Protein AF-A0A967E527-F1 (afdb_monomer_lite)

pLDDT: mean 94.71, std 7.28, range [46.97, 98.31]

Structure (mmCIF, N/CA/C/O backbone):
data_AF-A0A967E527-F1
#
_entry.id   AF-A0A967E527-F1
#
loop_
_atom_site.group_PDB
_atom_site.id
_atom_site.type_symbol
_atom_site.label_atom_id
_atom_site.label_alt_id
_atom_site.label_comp_id
_atom_site.label_asym_id
_atom_site.label_entity_id
_atom_site.label_seq_id
_atom_site.pdbx_PDB_ins_code
_atom_site.Cartn_x
_atom_site.Cartn_y
_atom_site.Cartn_z
_atom_site.occupancy
_atom_site.B_iso_or_equiv
_atom_site.auth_seq_id
_atom_site.auth_comp_id
_atom_site.auth_asym_id
_atom_site.auth_atom_id
_atom_site.pdbx_PDB_model_num
ATOM 1 N N . MET A 1 1 ? 6.822 -6.352 -11.139 1.00 90.12 1 MET A N 1
ATOM 2 C CA . MET A 1 1 ? 6.408 -7.242 -10.032 1.00 90.12 1 MET A CA 1
ATOM 3 C C . MET A 1 1 ? 7.178 -8.556 -10.157 1.00 90.12 1 MET A C 1
ATOM 5 O O . MET A 1 1 ? 6.671 -9.480 -10.766 1.00 90.12 1 MET A O 1
ATOM 9 N N . GLY A 1 2 ? 8.438 -8.605 -9.701 1.00 92.12 2 GLY A N 1
ATOM 10 C CA . GLY A 1 2 ? 9.363 -9.707 -10.041 1.00 92.12 2 GLY A CA 1
ATOM 11 C C . GLY A 1 2 ? 9.821 -10.590 -8.877 1.00 92.12 2 GLY A C 1
ATOM 12 O O . GLY A 1 2 ? 10.501 -11.578 -9.112 1.00 92.12 2 GLY A O 1
ATOM 13 N N . ALA A 1 3 ? 9.468 -10.254 -7.633 1.00 91.25 3 ALA A N 1
ATOM 14 C CA . ALA A 1 3 ? 9.868 -11.018 -6.451 1.00 91.25 3 ALA A CA 1
ATOM 15 C C . ALA A 1 3 ? 8.811 -10.949 -5.335 1.00 91.25 3 ALA A C 1
ATOM 17 O O . ALA A 1 3 ? 7.947 -10.064 -5.341 1.00 91.25 3 ALA A O 1
ATOM 18 N N . GLY A 1 4 ? 8.909 -11.872 -4.372 1.00 89.69 4 GLY A N 1
ATOM 19 C CA . GLY A 1 4 ? 8.079 -11.918 -3.164 1.00 89.69 4 GLY A CA 1
ATOM 20 C C . GLY A 1 4 ? 6.575 -11.974 -3.446 1.00 89.69 4 GLY A C 1
ATOM 21 O O . GLY A 1 4 ? 6.136 -12.503 -4.468 1.00 89.69 4 GLY A O 1
ATOM 22 N N . LEU A 1 5 ? 5.783 -11.367 -2.558 1.00 90.81 5 LEU A N 1
ATOM 23 C CA . LEU A 1 5 ? 4.320 -11.297 -2.684 1.00 90.81 5 LEU A CA 1
ATOM 24 C C . LEU A 1 5 ? 3.860 -10.618 -3.979 1.00 90.81 5 LEU A C 1
ATOM 26 O O . LEU A 1 5 ? 2.851 -11.011 -4.554 1.00 90.81 5 LEU A O 1
ATOM 30 N N . ALA A 1 6 ? 4.615 -9.636 -4.481 1.00 93.00 6 ALA A N 1
ATOM 31 C CA . ALA A 1 6 ? 4.287 -8.995 -5.749 1.00 93.00 6 ALA A CA 1
ATOM 32 C C . ALA A 1 6 ? 4.389 -9.979 -6.925 1.00 93.00 6 ALA A C 1
ATOM 34 O O . ALA A 1 6 ? 3.562 -9.916 -7.830 1.00 93.00 6 ALA A O 1
ATOM 35 N N . LYS A 1 7 ? 5.371 -10.894 -6.916 1.00 95.38 7 LYS A N 1
ATOM 36 C CA . LYS A 1 7 ? 5.452 -11.958 -7.926 1.00 95.38 7 LYS A CA 1
ATOM 37 C C . LYS A 1 7 ? 4.280 -12.927 -7.789 1.00 95.38 7 LYS A C 1
ATOM 39 O O . LYS A 1 7 ? 3.614 -13.180 -8.777 1.00 95.38 7 LYS A O 1
ATOM 44 N N . GLN A 1 8 ? 3.969 -13.378 -6.572 1.00 95.38 8 GLN A N 1
ATOM 45 C CA . GLN A 1 8 ? 2.829 -14.276 -6.337 1.00 95.38 8 GLN A CA 1
ATOM 46 C C . GLN A 1 8 ? 1.498 -13.662 -6.807 1.00 95.38 8 GLN A C 1
ATOM 48 O O . GLN A 1 8 ? 0.682 -14.344 -7.418 1.00 95.38 8 GLN A O 1
ATOM 53 N N . ALA A 1 9 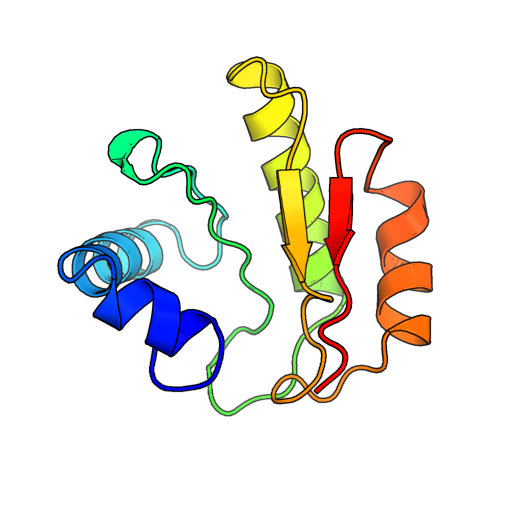? 1.289 -12.360 -6.577 1.00 95.69 9 ALA A N 1
ATOM 54 C CA . ALA A 1 9 ? 0.117 -11.648 -7.078 1.00 95.69 9 ALA A CA 1
ATOM 55 C C . ALA A 1 9 ? 0.087 -11.573 -8.614 1.00 95.69 9 ALA A C 1
ATOM 57 O O . ALA A 1 9 ? -0.978 -11.735 -9.200 1.00 95.69 9 ALA A O 1
ATOM 58 N N . ALA A 1 10 ? 1.235 -11.354 -9.266 1.00 97.19 10 ALA A N 1
ATOM 59 C CA . ALA A 1 10 ? 1.337 -11.364 -10.727 1.00 97.19 10 ALA A CA 1
ATOM 60 C C . ALA A 1 10 ? 1.084 -12.760 -11.319 1.00 97.19 10 ALA A C 1
ATOM 62 O O . ALA A 1 10 ? 0.367 -12.874 -12.306 1.00 97.19 10 ALA A O 1
ATOM 63 N N . ASP A 1 11 ? 1.629 -13.806 -10.693 1.00 97.62 11 ASP A N 1
ATOM 64 C CA . ASP A 1 11 ? 1.429 -15.198 -11.106 1.00 97.62 11 ASP A CA 1
ATOM 65 C C . ASP A 1 11 ? -0.053 -15.598 -10.961 1.00 97.62 11 ASP A C 1
ATOM 67 O O . ASP A 1 11 ? -0.611 -16.264 -11.830 1.00 97.62 11 ASP A O 1
ATOM 71 N N . ARG A 1 12 ? -0.720 -15.147 -9.886 1.00 97.75 12 ARG A N 1
ATOM 72 C CA . ARG A 1 12 ? -2.150 -15.397 -9.643 1.00 97.75 12 ARG A CA 1
ATOM 73 C C . ARG A 1 12 ? -3.072 -14.579 -10.549 1.00 97.75 12 ARG A C 1
ATOM 75 O O . ARG A 1 12 ? -4.135 -15.064 -10.927 1.00 97.75 12 ARG A O 1
ATOM 82 N N . PHE A 1 13 ? -2.702 -13.339 -10.860 1.00 97.69 13 PHE A N 1
ATOM 83 C CA . PHE A 1 13 ? -3.496 -12.414 -11.668 1.00 97.69 13 PHE A CA 1
ATOM 84 C C . PHE A 1 13 ? -2.663 -11.906 -12.857 1.00 97.69 13 PHE A C 1
ATOM 86 O O . PHE A 1 13 ? -2.094 -10.815 -12.783 1.00 97.69 13 PHE A O 1
ATOM 93 N N . PRO A 1 14 ? -2.609 -12.646 -13.982 1.00 97.19 14 PRO A N 1
ATOM 94 C CA . PRO A 1 14 ? -1.692 -12.340 -15.086 1.00 97.19 14 PRO A CA 1
ATOM 95 C C . PRO A 1 14 ? -1.875 -10.958 -15.733 1.00 97.19 14 PRO A C 1
ATOM 97 O O . PRO A 1 14 ? -0.928 -10.404 -16.287 1.00 97.19 14 PRO A O 1
ATOM 100 N N . SER A 1 15 ? -3.070 -10.363 -15.654 1.00 97.38 15 SER A N 1
ATOM 101 C CA . SER A 1 15 ? -3.332 -9.010 -16.170 1.00 97.38 15 SER A CA 1
ATOM 102 C C . SER A 1 15 ? -2.886 -7.888 -15.222 1.00 97.38 15 SER A C 1
ATOM 104 O O . SER A 1 15 ? -2.716 -6.746 -15.662 1.00 97.38 15 SER A O 1
ATOM 106 N N . LEU A 1 16 ? -2.641 -8.189 -13.940 1.00 97.69 16 LEU A N 1
ATOM 107 C CA . LEU A 1 16 ? -2.290 -7.210 -12.908 1.00 97.69 16 LEU A CA 1
ATOM 108 C C . LEU A 1 16 ? -1.026 -6.396 -13.240 1.00 97.69 16 LEU A C 1
ATOM 110 O O . LEU A 1 16 ? -1.078 -5.174 -13.091 1.00 97.69 16 LEU A O 1
ATOM 114 N N . PRO A 1 17 ? 0.086 -6.980 -13.736 1.00 97.56 17 PRO A N 1
ATOM 115 C CA . PRO A 1 17 ? 1.272 -6.200 -14.090 1.00 97.56 17 PRO A CA 1
ATOM 116 C C . PRO A 1 17 ? 1.013 -5.151 -15.175 1.00 97.56 17 PRO A C 1
ATOM 118 O O . PRO A 1 17 ? 1.527 -4.037 -15.079 1.00 97.56 17 PRO A O 1
ATOM 121 N N . SER A 1 18 ? 0.206 -5.486 -16.188 1.00 97.56 18 SER A N 1
ATOM 122 C CA . SER A 1 18 ? -0.133 -4.560 -17.276 1.00 97.56 18 SER A CA 1
ATOM 123 C C . SER A 1 18 ? -1.040 -3.429 -16.783 1.00 97.56 18 SER A C 1
ATOM 125 O O . SER A 1 18 ? -0.763 -2.253 -17.034 1.00 97.56 18 SER A O 1
ATOM 127 N N . LEU A 1 19 ? -2.073 -3.773 -16.003 1.00 97.12 19 LEU A N 1
ATOM 128 C CA . LEU A 1 19 ? -2.986 -2.806 -15.386 1.00 97.12 19 LEU A CA 1
ATOM 129 C C . LEU A 1 19 ? -2.237 -1.835 -14.467 1.00 97.12 19 LEU A C 1
ATOM 131 O O . LEU A 1 19 ? -2.358 -0.618 -14.614 1.00 97.12 19 LEU A O 1
ATOM 135 N N . LEU A 1 20 ? -1.398 -2.367 -13.573 1.00 96.88 20 LEU A N 1
ATOM 136 C CA . LEU A 1 20 ? -0.579 -1.560 -12.676 1.00 96.88 20 LEU A CA 1
ATOM 137 C C . LEU A 1 20 ? 0.429 -0.703 -13.450 1.00 96.88 20 LEU A C 1
ATOM 139 O O . LEU A 1 20 ? 0.599 0.469 -13.134 1.00 96.88 20 LEU A O 1
ATOM 143 N N . GLY A 1 21 ? 1.071 -1.246 -14.487 1.00 96.69 21 GLY A N 1
ATOM 144 C CA . GLY A 1 21 ? 1.996 -0.487 -15.329 1.00 96.69 21 GLY A CA 1
ATOM 145 C C . GLY A 1 21 ? 1.328 0.710 -16.012 1.00 96.69 21 GLY A C 1
ATOM 146 O O . GLY A 1 21 ? 1.903 1.796 -16.049 1.00 96.69 21 GLY A O 1
ATOM 147 N N . THR A 1 22 ? 0.103 0.537 -16.513 1.00 97.75 22 THR A N 1
ATOM 148 C CA . THR A 1 22 ? -0.692 1.632 -17.091 1.00 97.75 22 THR A CA 1
ATOM 149 C C . THR A 1 22 ? -1.047 2.685 -16.047 1.00 97.75 22 THR A C 1
ATOM 151 O O . THR A 1 22 ? -0.888 3.877 -16.310 1.00 97.75 22 THR A O 1
ATOM 154 N N . HIS A 1 23 ? -1.454 2.262 -14.848 1.00 97.31 23 HIS A N 1
ATOM 155 C CA . HIS A 1 23 ? -1.734 3.170 -13.735 1.00 97.31 23 HIS A CA 1
ATOM 156 C C . HIS A 1 23 ? -0.501 3.991 -13.337 1.00 97.31 23 HIS A C 1
ATOM 158 O O . HIS A 1 23 ? -0.575 5.215 -13.280 1.00 97.31 23 HIS A O 1
ATOM 164 N N . LEU A 1 24 ? 0.651 3.338 -13.151 1.00 96.12 24 LEU A N 1
ATOM 165 C CA . LEU A 1 24 ? 1.907 3.996 -12.777 1.00 96.12 24 LEU A CA 1
ATOM 166 C C . LEU A 1 24 ? 2.364 5.021 -13.821 1.00 96.12 24 LEU A C 1
ATOM 168 O O . LEU A 1 24 ? 2.816 6.100 -13.451 1.00 96.12 24 LEU A O 1
ATOM 172 N N . ARG A 1 25 ? 2.223 4.727 -15.122 1.00 97.00 25 ARG A N 1
ATOM 173 C CA . ARG A 1 25 ? 2.560 5.691 -16.186 1.00 97.00 25 ARG A CA 1
ATOM 174 C C . ARG A 1 25 ? 1.666 6.928 -16.168 1.00 97.00 25 ARG A C 1
ATOM 176 O O . ARG A 1 25 ? 2.126 8.005 -16.525 1.00 97.00 25 ARG A O 1
ATOM 183 N N . ARG A 1 26 ? 0.394 6.770 -15.794 1.00 97.56 26 ARG A N 1
ATOM 184 C CA . ARG A 1 26 ? -0.596 7.851 -15.842 1.00 97.56 26 ARG A CA 1
ATOM 185 C C . ARG A 1 26 ? -0.625 8.697 -14.572 1.00 97.56 26 ARG A C 1
ATOM 187 O O . ARG A 1 26 ? -0.822 9.901 -14.660 1.00 97.56 26 ARG A O 1
ATOM 194 N N . PHE A 1 27 ? -0.464 8.069 -13.412 1.00 96.75 27 PHE A N 1
ATOM 195 C CA . PHE A 1 27 ? -0.690 8.708 -12.114 1.00 96.75 27 PHE A CA 1
ATOM 196 C C . PHE A 1 27 ? 0.530 8.657 -11.189 1.00 96.75 27 PHE A C 1
ATOM 198 O O . PHE A 1 27 ? 0.501 9.246 -10.115 1.00 96.75 27 PHE A O 1
ATOM 205 N N . GLY A 1 28 ? 1.603 7.963 -11.575 1.00 96.25 28 GLY A N 1
ATOM 206 C CA . GLY A 1 28 ? 2.756 7.743 -10.709 1.00 96.25 28 GLY A CA 1
ATOM 207 C C . GLY A 1 28 ? 2.447 6.789 -9.553 1.00 96.25 28 GLY A C 1
ATOM 208 O O . GLY A 1 28 ? 1.575 5.924 -9.646 1.00 96.25 28 GLY A O 1
ATOM 209 N N . ASN A 1 29 ? 3.175 6.944 -8.445 1.00 96.62 29 ASN A N 1
ATOM 210 C CA . ASN A 1 29 ? 3.084 6.094 -7.251 1.00 96.62 29 ASN A CA 1
ATOM 211 C C . ASN A 1 29 ? 1.867 6.429 -6.371 1.00 96.62 29 ASN A C 1
ATOM 213 O O . ASN A 1 29 ? 1.993 6.620 -5.165 1.00 96.62 29 ASN A O 1
ATOM 217 N N . ILE A 1 30 ? 0.687 6.488 -6.979 1.00 97.31 30 ILE A N 1
ATOM 218 C CA . ILE A 1 30 ? -0.583 6.702 -6.287 1.00 97.31 30 ILE A CA 1
ATOM 219 C C . ILE A 1 30 ? -1.267 5.343 -6.086 1.00 97.31 30 ILE A C 1
ATOM 221 O O . ILE A 1 30 ? -1.400 4.597 -7.058 1.00 97.31 30 ILE A O 1
ATOM 225 N N . PRO A 1 31 ? -1.705 4.988 -4.865 1.00 97.62 31 PRO A N 1
ATOM 226 C CA . PRO A 1 31 ? -2.485 3.776 -4.625 1.00 97.62 31 PRO A CA 1
ATOM 227 C C . PRO A 1 31 ? -3.743 3.685 -5.489 1.00 97.62 31 PRO A C 1
ATOM 229 O O . PRO A 1 31 ? -4.374 4.693 -5.803 1.00 97.62 31 PRO A O 1
ATOM 232 N N . THR A 1 32 ? -4.130 2.465 -5.848 1.00 96.38 32 THR A N 1
ATOM 233 C CA . THR A 1 32 ? -5.376 2.184 -6.565 1.00 96.38 32 THR A CA 1
ATOM 234 C C . THR A 1 32 ? -6.005 0.882 -6.086 1.00 96.38 32 THR A C 1
ATOM 236 O O . THR A 1 32 ? -5.294 -0.072 -5.746 1.00 96.38 32 THR A O 1
ATOM 239 N N . SER A 1 33 ? -7.336 0.845 -6.043 1.00 96.81 33 SER A N 1
ATOM 240 C CA . SER A 1 33 ? -8.117 -0.372 -5.832 1.00 96.81 33 SER A CA 1
ATOM 241 C C . SER A 1 33 ? -8.342 -1.085 -7.163 1.00 96.81 33 SER A C 1
ATOM 243 O O . SER A 1 33 ? -8.569 -0.474 -8.206 1.00 96.81 33 SER A O 1
ATOM 245 N N . ILE A 1 34 ? -8.295 -2.414 -7.127 1.00 96.56 34 ILE A N 1
ATOM 246 C CA . ILE A 1 34 ? -8.642 -3.285 -8.250 1.00 96.56 34 ILE A CA 1
ATOM 247 C C . ILE A 1 34 ? -9.721 -4.249 -7.738 1.00 96.56 34 ILE A C 1
ATOM 249 O O . ILE A 1 34 ? -9.404 -5.371 -7.321 1.00 96.56 34 ILE A O 1
ATOM 253 N N . PRO A 1 35 ? -11.001 -3.817 -7.708 1.00 95.19 35 PRO A N 1
ATOM 254 C CA . PRO A 1 35 ? -12.074 -4.555 -7.039 1.00 95.19 35 PRO A CA 1
ATOM 255 C C . PRO A 1 35 ? -12.281 -5.971 -7.582 1.00 95.19 35 PRO A C 1
ATOM 257 O O . PRO A 1 35 ? -12.476 -6.901 -6.803 1.00 95.19 35 PRO A O 1
ATOM 260 N N . SER A 1 36 ? -12.138 -6.162 -8.898 1.00 95.38 36 SER A N 1
ATOM 261 C CA . SER A 1 36 ? -12.261 -7.474 -9.555 1.00 95.38 36 SER A CA 1
ATOM 262 C C . SER A 1 36 ? -11.238 -8.507 -9.073 1.00 95.38 36 SER A C 1
ATOM 264 O O . SER A 1 36 ? -11.464 -9.705 -9.214 1.00 95.38 36 SER A O 1
ATOM 266 N N . MET A 1 37 ? -10.128 -8.061 -8.479 1.00 97.00 37 MET A N 1
ATOM 267 C CA . MET A 1 37 ? -9.088 -8.922 -7.907 1.00 97.00 37 MET A CA 1
ATOM 268 C C . MET A 1 37 ? -9.063 -8.875 -6.377 1.00 97.00 37 MET A C 1
ATOM 270 O O . MET A 1 37 ? -8.289 -9.605 -5.763 1.00 97.00 37 MET A O 1
ATOM 274 N N . ARG A 1 38 ? -9.884 -8.014 -5.755 1.00 96.19 38 ARG A N 1
ATOM 275 C CA . ARG A 1 38 ? -9.836 -7.691 -4.318 1.00 96.19 38 ARG A CA 1
ATOM 276 C C . ARG A 1 38 ? -8.426 -7.293 -3.857 1.00 96.19 38 ARG A C 1
ATOM 278 O O . ARG A 1 38 ? -7.989 -7.669 -2.773 1.00 96.19 38 ARG A O 1
ATOM 285 N N . ILE A 1 39 ? -7.712 -6.547 -4.701 1.00 96.19 39 ILE A N 1
ATOM 286 C CA . ILE A 1 39 ? -6.348 -6.068 -4.447 1.00 96.19 39 ILE A CA 1
ATOM 287 C C . ILE A 1 39 ? -6.357 -4.551 -4.336 1.00 96.19 39 ILE A C 1
ATOM 289 O O . ILE A 1 39 ? -7.080 -3.864 -5.056 1.00 96.19 39 ILE A O 1
ATOM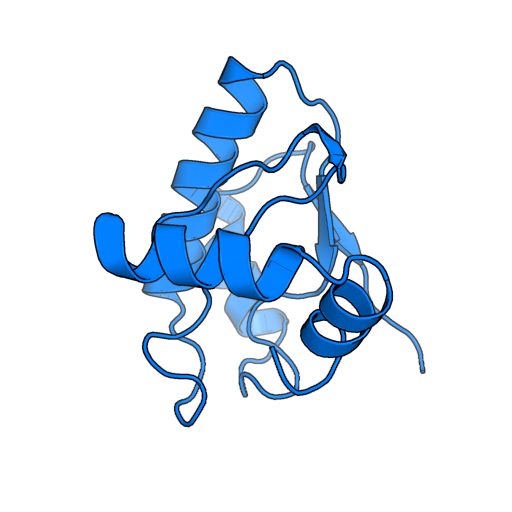 293 N N . MET A 1 40 ? -5.492 -4.035 -3.472 1.00 96.81 40 MET A N 1
ATOM 294 C CA . MET A 1 40 ? -5.107 -2.634 -3.461 1.00 96.81 40 MET A CA 1
ATOM 295 C C . MET A 1 40 ? -3.595 -2.523 -3.627 1.00 96.81 40 MET A C 1
ATOM 297 O O . MET A 1 40 ? -2.842 -3.359 -3.123 1.00 96.81 40 MET A O 1
ATOM 301 N N . THR A 1 41 ? -3.143 -1.513 -4.360 1.00 97.00 41 THR A N 1
ATOM 302 C CA . THR A 1 41 ? -1.714 -1.266 -4.557 1.00 97.00 41 THR A CA 1
ATOM 303 C C . THR A 1 41 ? -1.181 -0.381 -3.434 1.00 97.00 41 THR A C 1
ATOM 305 O O . THR A 1 41 ? -1.847 0.550 -2.992 1.00 97.00 41 THR A O 1
ATOM 308 N N . LEU A 1 42 ? 0.033 -0.670 -2.967 1.00 97.12 42 LEU A N 1
ATOM 309 C CA . LEU A 1 42 ? 0.706 0.102 -1.923 1.00 97.12 42 LEU A CA 1
ATOM 310 C C . LEU A 1 42 ? 2.151 0.355 -2.370 1.00 97.12 42 LEU A C 1
ATOM 312 O O . LEU A 1 42 ? 3.022 -0.493 -2.156 1.00 97.12 42 LEU A O 1
ATOM 316 N N . PRO A 1 43 ? 2.415 1.471 -3.069 1.00 96.94 43 PRO A N 1
ATOM 317 C CA . PRO A 1 43 ? 3.769 1.878 -3.415 1.00 96.94 43 PRO A CA 1
ATOM 318 C C . PRO A 1 43 ? 4.608 2.098 -2.151 1.00 96.94 43 PRO A C 1
ATOM 320 O O . PRO A 1 43 ? 4.218 2.834 -1.253 1.00 96.94 43 PRO A O 1
ATOM 323 N N . THR A 1 44 ? 5.775 1.457 -2.075 1.00 96.75 44 THR A N 1
ATOM 324 C CA . THR A 1 44 ? 6.708 1.627 -0.942 1.00 96.75 44 THR A CA 1
ATOM 325 C C . THR A 1 44 ? 8.041 2.232 -1.353 1.00 96.75 44 THR A C 1
ATOM 327 O O . THR A 1 44 ? 8.852 2.546 -0.495 1.00 96.75 44 THR A O 1
ATOM 330 N N . LYS A 1 45 ? 8.314 2.353 -2.655 1.00 94.81 45 LYS A N 1
ATOM 331 C CA . LYS A 1 45 ? 9.573 2.869 -3.205 1.00 94.81 45 LYS A CA 1
ATOM 332 C C . LYS A 1 45 ? 9.343 3.539 -4.547 1.00 94.81 45 LYS A C 1
ATOM 334 O O . LYS A 1 45 ? 8.453 3.136 -5.294 1.00 94.81 45 LYS A O 1
ATOM 339 N N . HIS A 1 46 ? 10.194 4.507 -4.871 1.00 94.69 46 HIS A N 1
ATOM 340 C CA . HIS A 1 46 ? 10.152 5.203 -6.156 1.00 94.69 46 HIS A CA 1
ATOM 341 C C . HIS A 1 46 ? 10.642 4.335 -7.313 1.00 94.69 46 HIS A C 1
ATOM 343 O O . HIS A 1 46 ? 10.122 4.429 -8.421 1.00 94.69 46 HIS A O 1
ATOM 349 N N . HIS A 1 47 ? 11.608 3.455 -7.050 1.00 92.00 47 HIS A N 1
ATOM 350 C CA . HIS A 1 47 ? 12.138 2.537 -8.042 1.00 92.00 47 HIS A CA 1
ATOM 351 C C . HIS A 1 47 ? 12.417 1.172 -7.417 1.00 92.00 47 HIS A C 1
ATOM 353 O O . HIS A 1 47 ? 12.828 1.070 -6.267 1.00 92.00 47 HIS A O 1
ATOM 359 N N . PHE A 1 48 ? 12.237 0.082 -8.166 1.00 88.19 48 PHE A N 1
ATOM 360 C CA . PHE A 1 48 ? 12.333 -1.259 -7.582 1.00 88.19 48 PHE A CA 1
ATOM 361 C C . PHE A 1 48 ? 13.734 -1.633 -7.067 1.00 88.19 48 PHE A C 1
ATOM 363 O O . PHE A 1 48 ? 13.836 -2.545 -6.249 1.00 88.19 48 PHE A O 1
ATOM 370 N N . ARG A 1 49 ? 14.777 -0.938 -7.535 1.00 90.50 49 ARG A N 1
ATOM 371 C CA . ARG A 1 49 ? 16.182 -1.135 -7.136 1.00 90.50 49 ARG A CA 1
ATOM 372 C C . ARG A 1 49 ? 16.587 -0.366 -5.874 1.00 90.50 49 ARG A C 1
ATOM 374 O O . ARG A 1 49 ? 17.677 -0.603 -5.374 1.00 90.50 49 ARG A O 1
ATOM 381 N N . THR A 1 50 ? 15.756 0.553 -5.386 1.00 92.56 50 THR A N 1
ATOM 382 C CA . THR A 1 50 ? 16.064 1.359 -4.198 1.00 92.56 50 THR A CA 1
ATOM 383 C C . THR A 1 50 ? 15.394 0.785 -2.952 1.00 92.56 50 THR A C 1
ATOM 385 O O . THR A 1 50 ? 14.437 0.004 -3.049 1.00 92.56 50 THR A O 1
ATOM 388 N N . ALA A 1 51 ? 15.884 1.199 -1.781 1.00 93.62 51 ALA A N 1
ATOM 389 C CA . ALA A 1 51 ? 15.215 0.956 -0.508 1.00 93.62 51 ALA A CA 1
ATOM 390 C C . ALA A 1 51 ? 13.803 1.572 -0.495 1.00 93.62 51 ALA A C 1
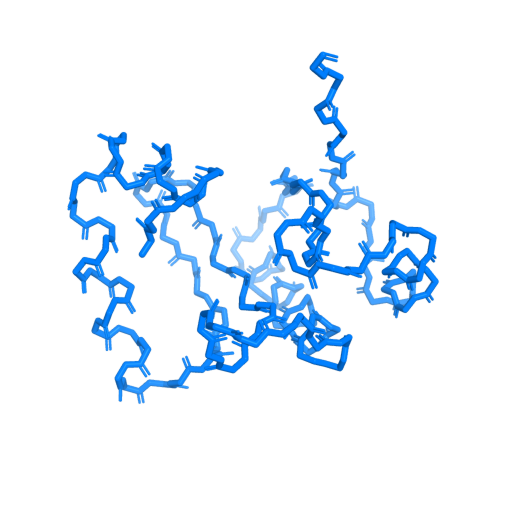ATOM 392 O O . ALA A 1 51 ? 13.465 2.420 -1.331 1.00 93.62 51 ALA A O 1
ATOM 393 N N . SER A 1 52 ? 12.967 1.102 0.433 1.00 96.62 52 SER A N 1
ATOM 394 C CA . SER A 1 52 ? 11.639 1.680 0.642 1.00 96.62 52 SER A CA 1
ATOM 395 C C . SER A 1 52 ? 11.713 3.013 1.380 1.00 96.62 52 SER A C 1
ATOM 397 O O . SER A 1 52 ? 12.593 3.228 2.208 1.00 96.62 52 SER A O 1
ATOM 399 N N . ASP A 1 53 ? 10.768 3.890 1.069 1.00 97.75 53 ASP A N 1
ATOM 400 C CA . ASP A 1 53 ? 10.659 5.246 1.590 1.00 97.75 53 ASP A CA 1
ATOM 401 C C . ASP A 1 53 ? 9.484 5.317 2.580 1.00 97.75 53 ASP A C 1
ATOM 403 O O . ASP A 1 53 ? 8.345 4.982 2.240 1.00 97.75 53 ASP A O 1
ATOM 407 N N . LEU A 1 54 ? 9.765 5.724 3.823 1.00 97.88 54 LEU A N 1
ATOM 408 C CA . LEU A 1 54 ? 8.757 5.813 4.884 1.00 97.88 54 LEU A CA 1
ATOM 409 C C . LEU A 1 54 ? 7.683 6.865 4.589 1.00 97.88 54 LEU A C 1
ATOM 411 O O . LEU A 1 54 ? 6.509 6.598 4.844 1.00 97.88 54 LEU A O 1
ATOM 415 N N . ALA A 1 55 ? 8.056 8.013 4.022 1.00 97.62 55 ALA A N 1
ATOM 416 C CA . ALA A 1 55 ? 7.107 9.061 3.667 1.00 97.62 55 ALA A CA 1
ATOM 417 C C . ALA A 1 55 ? 6.183 8.589 2.537 1.00 97.62 55 ALA A C 1
ATOM 419 O O . ALA A 1 55 ? 4.971 8.795 2.595 1.00 97.62 55 ALA A O 1
ATOM 420 N N . LEU A 1 56 ? 6.717 7.863 1.547 1.00 98.06 56 LEU A N 1
ATOM 421 C CA . LEU A 1 56 ? 5.894 7.261 0.494 1.00 98.06 56 LEU A CA 1
ATOM 422 C C . LEU A 1 56 ? 4.917 6.214 1.051 1.00 98.06 56 LEU A C 1
ATOM 424 O O . LEU A 1 56 ? 3.766 6.164 0.613 1.00 98.06 56 LEU A O 1
ATOM 428 N N . ILE A 1 57 ? 5.341 5.398 2.021 1.00 98.25 57 ILE A N 1
ATOM 429 C CA . ILE A 1 57 ? 4.459 4.434 2.697 1.00 98.25 57 ILE A CA 1
ATOM 430 C C . ILE A 1 57 ? 3.342 5.163 3.456 1.00 98.25 57 ILE A C 1
ATOM 432 O O . ILE A 1 57 ? 2.178 4.786 3.319 1.00 98.25 57 ILE A O 1
ATOM 436 N N . GLN A 1 58 ? 3.671 6.207 4.223 1.00 98.25 58 GLN A N 1
ATOM 437 C CA . GLN A 1 58 ? 2.689 7.010 4.958 1.00 98.25 58 GLN A CA 1
ATOM 438 C C . GLN A 1 58 ? 1.663 7.640 4.009 1.00 98.25 58 GLN A C 1
ATOM 440 O O . GLN A 1 58 ? 0.464 7.424 4.181 1.00 98.25 58 GLN A O 1
ATOM 445 N N . ASN A 1 59 ? 2.127 8.330 2.964 1.00 98.00 59 ASN A N 1
ATOM 446 C CA . ASN A 1 59 ? 1.263 8.963 1.965 1.00 98.00 59 ASN A CA 1
ATOM 447 C C . ASN A 1 59 ? 0.383 7.929 1.245 1.00 98.00 59 ASN A C 1
ATOM 449 O O . ASN A 1 59 ? -0.811 8.145 1.034 1.00 98.00 59 ASN A O 1
ATOM 453 N N . SER A 1 60 ? 0.947 6.762 0.921 1.00 98.31 60 SER A N 1
ATOM 454 C CA . SER A 1 60 ? 0.186 5.669 0.316 1.00 98.31 60 SER A CA 1
ATOM 455 C C . SER A 1 60 ? -0.921 5.176 1.248 1.00 98.31 60 SER A C 1
ATOM 457 O O . SER A 1 60 ? -2.061 5.024 0.824 1.00 98.31 60 SER A O 1
ATOM 459 N N . LEU A 1 61 ? -0.633 4.973 2.533 1.00 98.31 61 LEU A N 1
ATOM 460 C CA . LEU A 1 61 ? -1.636 4.530 3.502 1.00 98.31 61 LEU A CA 1
ATOM 461 C C . LEU A 1 61 ? -2.731 5.582 3.739 1.00 98.31 61 LEU A C 1
ATOM 463 O O . LEU A 1 61 ? -3.895 5.210 3.859 1.00 98.31 61 LEU A O 1
ATOM 467 N N . GLN A 1 62 ? -2.399 6.876 3.721 1.00 97.88 62 GLN A N 1
ATOM 468 C CA . GLN A 1 62 ? -3.394 7.955 3.771 1.00 97.88 62 GLN A CA 1
ATOM 469 C C . GLN A 1 62 ? -4.345 7.905 2.568 1.00 97.88 62 GLN A C 1
ATOM 471 O O . GLN A 1 62 ? -5.556 8.024 2.727 1.00 97.88 62 GLN A O 1
ATOM 476 N N . HIS A 1 63 ? -3.831 7.671 1.361 1.00 97.88 63 HIS A N 1
ATOM 477 C CA . HIS A 1 63 ? -4.679 7.513 0.176 1.00 97.88 63 HIS A CA 1
ATOM 478 C C . HIS A 1 63 ? -5.550 6.257 0.266 1.00 97.88 63 HIS A C 1
ATOM 480 O O . HIS A 1 63 ? -6.734 6.291 -0.068 1.00 97.88 63 HIS A O 1
ATOM 486 N N . ILE A 1 64 ? -4.984 5.157 0.761 1.00 98.19 64 ILE A N 1
ATOM 487 C CA . ILE A 1 64 ? -5.717 3.913 0.994 1.00 98.19 64 ILE A CA 1
ATOM 488 C C . ILE A 1 64 ? -6.874 4.140 1.973 1.00 98.19 64 ILE A C 1
ATOM 490 O O . ILE A 1 64 ? -7.977 3.688 1.688 1.00 98.19 64 ILE A O 1
ATOM 494 N N . GLN A 1 65 ? -6.679 4.897 3.058 1.00 97.62 65 GLN A N 1
ATOM 495 C CA . GLN A 1 65 ? -7.755 5.253 3.995 1.00 97.62 65 GLN A CA 1
ATOM 496 C C . GLN A 1 65 ? -8.957 5.896 3.285 1.00 97.62 65 GLN A C 1
ATOM 498 O O . GLN A 1 65 ? -10.105 5.526 3.543 1.00 97.62 65 GLN A O 1
ATOM 503 N N . LEU A 1 66 ? -8.700 6.818 2.350 1.00 97.06 66 LEU A N 1
ATOM 504 C CA . LEU A 1 66 ? -9.751 7.461 1.555 1.00 97.06 66 LEU A CA 1
ATOM 505 C C . LEU A 1 66 ? -10.487 6.448 0.672 1.00 97.06 66 LEU A C 1
ATOM 507 O O . LEU A 1 66 ? -11.716 6.483 0.587 1.00 97.06 66 LEU A O 1
ATOM 511 N N . ILE A 1 67 ? -9.752 5.521 0.052 1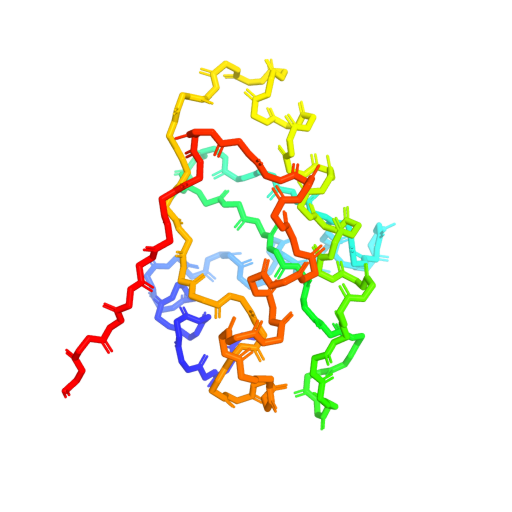.00 97.38 67 ILE A N 1
ATOM 512 C CA . ILE A 1 67 ? -10.332 4.453 -0.769 1.00 97.38 67 ILE A CA 1
ATOM 513 C C . ILE A 1 67 ? -11.206 3.532 0.090 1.00 97.38 67 ILE A C 1
ATOM 515 O O . ILE A 1 67 ? -12.352 3.288 -0.281 1.00 97.38 67 ILE A O 1
ATOM 519 N N . LEU A 1 68 ? -10.715 3.078 1.249 1.00 97.81 68 LEU A N 1
ATOM 520 C CA . LEU A 1 68 ? -11.464 2.206 2.160 1.00 97.81 68 LEU A CA 1
ATOM 521 C C . LEU A 1 68 ? -12.778 2.855 2.607 1.00 97.81 68 LEU A C 1
ATOM 523 O O . LEU A 1 68 ? -13.816 2.199 2.619 1.00 97.81 68 LEU A O 1
ATOM 527 N N . THR A 1 69 ? -12.752 4.148 2.936 1.00 97.25 69 THR A N 1
ATOM 528 C CA . THR A 1 69 ? -13.955 4.897 3.323 1.00 97.25 69 THR A CA 1
ATOM 529 C C . THR A 1 69 ? -14.928 5.045 2.156 1.00 97.25 69 THR A C 1
ATOM 531 O O . THR A 1 69 ? -16.113 4.751 2.303 1.00 97.25 69 THR A O 1
ATOM 534 N N . ARG A 1 70 ? -14.439 5.452 0.978 1.00 97.38 70 ARG A N 1
ATOM 535 C CA . ARG A 1 70 ? -15.269 5.638 -0.222 1.00 97.38 70 ARG A CA 1
ATOM 536 C C . ARG A 1 70 ? -15.928 4.336 -0.678 1.00 97.38 70 ARG A C 1
ATOM 538 O O . ARG A 1 70 ? -17.079 4.345 -1.103 1.00 97.38 70 ARG A O 1
ATOM 545 N N . GLU A 1 71 ? -15.196 3.230 -0.602 1.00 96.94 71 GLU A N 1
ATOM 546 C CA . GLU A 1 71 ? -15.634 1.913 -1.073 1.00 96.94 71 GLU A CA 1
ATOM 547 C C . GLU A 1 71 ? -16.299 1.070 0.025 1.00 96.94 71 GLU A C 1
ATOM 549 O O . GLU A 1 71 ? -16.714 -0.052 -0.253 1.00 96.94 71 GLU A O 1
ATOM 554 N N . ARG A 1 72 ? -16.447 1.608 1.248 1.00 97.06 72 ARG A N 1
ATOM 555 C CA . ARG A 1 72 ? -17.021 0.917 2.418 1.00 97.06 72 ARG A CA 1
ATOM 556 C C . ARG A 1 72 ? -16.355 -0.441 2.685 1.00 97.06 72 ARG A C 1
ATOM 558 O O . ARG A 1 72 ? -17.019 -1.461 2.839 1.00 97.06 72 ARG A O 1
ATOM 565 N N . ILE A 1 73 ? -15.024 -0.451 2.694 1.00 97.44 73 ILE A N 1
ATOM 566 C CA . ILE A 1 73 ? -14.220 -1.643 2.975 1.00 97.44 73 ILE A CA 1
ATOM 567 C C . ILE A 1 73 ? -13.844 -1.651 4.457 1.00 97.44 73 ILE A C 1
ATOM 569 O O . ILE A 1 73 ? -13.095 -0.788 4.914 1.00 97.44 73 ILE A O 1
ATOM 573 N N . ASP A 1 74 ? -14.303 -2.670 5.182 1.00 97.12 74 ASP A N 1
ATOM 574 C CA . ASP A 1 74 ? -14.098 -2.778 6.635 1.00 97.12 74 ASP A CA 1
ATOM 575 C C . ASP A 1 74 ? -12.803 -3.504 7.026 1.00 97.12 74 ASP A C 1
ATOM 577 O O . ASP A 1 74 ? -12.381 -3.457 8.180 1.00 97.12 74 ASP A O 1
ATOM 581 N N . ARG A 1 75 ? -12.173 -4.225 6.089 1.00 97.31 75 ARG A N 1
ATOM 582 C CA . ARG A 1 75 ? -10.948 -4.996 6.351 1.00 97.31 75 ARG A CA 1
ATOM 583 C C . ARG A 1 75 ? -9.984 -4.956 5.177 1.00 97.31 75 ARG A C 1
ATOM 585 O O . ARG A 1 75 ? -10.331 -5.347 4.063 1.00 97.31 75 ARG A O 1
ATOM 592 N N . LEU A 1 76 ? -8.744 -4.578 5.465 1.00 97.12 76 LEU A N 1
ATOM 593 C CA . LEU A 1 76 ? -7.608 -4.636 4.556 1.00 97.12 76 LEU A CA 1
ATOM 594 C C . LEU A 1 76 ? -6.507 -5.494 5.179 1.00 97.12 76 LEU A C 1
ATOM 596 O O . LEU A 1 76 ? -5.958 -5.158 6.225 1.00 97.12 76 LEU A O 1
ATOM 600 N N . TYR A 1 77 ? -6.148 -6.580 4.504 1.00 96.75 77 TYR A N 1
ATOM 601 C CA . TYR A 1 77 ? -5.024 -7.423 4.896 1.00 96.75 77 TYR A CA 1
ATOM 602 C C . TYR A 1 77 ? -3.764 -6.938 4.190 1.00 96.75 77 TYR A C 1
ATOM 604 O O . TYR A 1 77 ? -3.731 -6.847 2.963 1.00 96.75 77 TYR A O 1
ATOM 612 N N . CYS A 1 78 ? -2.727 -6.628 4.960 1.00 94.50 78 CYS A N 1
ATOM 613 C CA .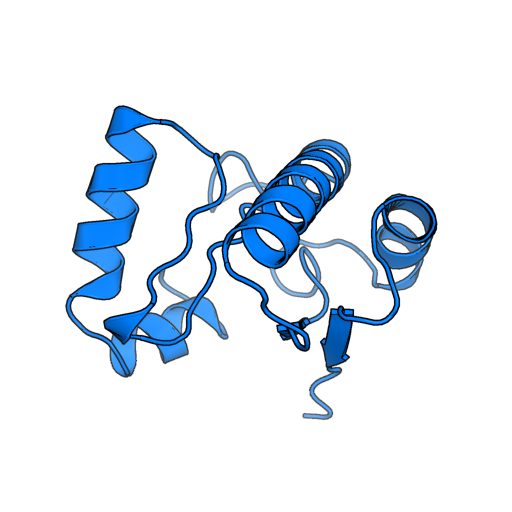 CYS A 1 78 ? -1.486 -6.074 4.439 1.00 94.50 78 CYS A CA 1
ATOM 614 C C . CYS A 1 78 ? -0.294 -6.831 5.039 1.00 94.50 78 CYS A C 1
ATOM 616 O O . CYS A 1 78 ? -0.258 -7.015 6.252 1.00 94.50 78 CYS A O 1
ATOM 618 N N . PRO A 1 79 ? 0.702 -7.278 4.256 1.00 92.75 79 PRO A N 1
ATOM 619 C CA . PRO A 1 79 ? 1.986 -7.677 4.838 1.00 92.75 79 PRO A CA 1
ATOM 620 C C . PRO A 1 79 ? 2.660 -6.462 5.498 1.00 92.75 79 PRO A C 1
ATOM 622 O O . PRO A 1 79 ? 2.184 -5.346 5.347 1.00 92.75 79 PRO A O 1
ATOM 625 N N . HIS A 1 80 ? 3.798 -6.621 6.174 1.00 95.00 80 HIS A N 1
ATOM 626 C CA . HIS A 1 80 ? 4.584 -5.469 6.646 1.00 95.00 80 HIS A CA 1
ATOM 627 C C . HIS A 1 80 ? 5.161 -4.663 5.452 1.00 95.00 80 HIS A C 1
ATOM 629 O O . HIS A 1 80 ? 6.124 -5.129 4.827 1.00 95.00 80 HIS A O 1
ATOM 635 N N . PRO A 1 81 ? 4.603 -3.486 5.080 1.00 94.81 81 PRO A N 1
ATOM 636 C CA . PRO A 1 81 ? 5.014 -2.774 3.873 1.00 94.81 81 PRO A CA 1
ATOM 637 C C . PRO A 1 81 ? 6.443 -2.245 4.000 1.00 94.81 81 PRO A C 1
ATOM 639 O O . PRO A 1 81 ? 6.854 -1.761 5.049 1.00 94.81 81 PRO A O 1
ATOM 642 N N . GLY A 1 82 ? 7.214 -2.336 2.917 1.00 94.12 82 GLY A N 1
ATOM 643 C CA . GLY A 1 82 ? 8.600 -1.862 2.874 1.00 94.12 82 GLY A CA 1
ATOM 644 C C . GLY A 1 82 ? 9.609 -2.724 3.643 1.00 94.12 82 GLY A C 1
ATOM 645 O O . GLY A 1 82 ? 10.801 -2.428 3.617 1.00 94.12 82 GLY A O 1
ATOM 646 N N . CYS A 1 83 ? 9.173 -3.813 4.280 1.00 93.75 83 CYS A N 1
ATOM 647 C CA . CYS A 1 83 ? 10.059 -4.780 4.927 1.00 93.75 83 CYS A CA 1
ATOM 648 C C . CYS A 1 83 ? 10.623 -5.825 3.941 1.00 93.75 83 CYS A C 1
ATOM 650 O O . CYS A 1 83 ? 10.232 -5.895 2.771 1.00 93.75 83 CYS A O 1
ATOM 652 N N . GLY A 1 84 ? 11.580 -6.641 4.402 1.00 90.19 84 GLY A N 1
ATOM 653 C CA . GLY A 1 84 ? 12.244 -7.663 3.583 1.00 90.19 84 GLY A CA 1
ATOM 654 C C . GLY A 1 84 ? 13.114 -7.030 2.495 1.00 90.19 84 GLY A C 1
ATOM 655 O O . GLY A 1 84 ? 14.071 -6.325 2.798 1.00 90.19 84 GLY A O 1
ATOM 656 N N . LEU A 1 85 ? 12.743 -7.213 1.222 1.00 89.75 85 LEU A N 1
ATOM 657 C CA . LEU A 1 85 ? 13.443 -6.603 0.076 1.00 89.75 85 LEU A CA 1
ATOM 658 C C . LEU A 1 85 ? 13.370 -5.066 0.049 1.00 89.75 85 LEU A C 1
ATOM 660 O O . LEU A 1 85 ? 14.053 -4.436 -0.754 1.00 89.75 85 LEU A O 1
ATOM 664 N N . GLY A 1 86 ? 12.511 -4.457 0.871 1.00 90.31 86 GLY A N 1
ATOM 665 C CA . GLY A 1 86 ? 12.445 -3.006 1.037 1.00 90.31 86 GLY A CA 1
ATOM 666 C C . GLY A 1 86 ? 13.409 -2.438 2.084 1.00 90.31 86 GLY A C 1
ATOM 667 O O . GLY A 1 86 ? 13.527 -1.218 2.155 1.00 90.31 86 GLY A O 1
ATOM 668 N N . GLN A 1 87 ? 14.108 -3.301 2.835 1.00 93.56 87 GLN A N 1
ATOM 669 C CA . GLN A 1 87 ? 15.162 -2.974 3.811 1.00 93.56 87 GLN A CA 1
ATOM 670 C C . GLN A 1 87 ? 14.732 -2.154 5.042 1.00 93.56 87 GLN A C 1
ATOM 672 O O . GLN A 1 87 ? 15.581 -1.759 5.836 1.00 93.56 87 GLN A O 1
ATOM 677 N N . LEU A 1 88 ? 13.431 -1.942 5.263 1.00 95.50 88 LEU A N 1
ATOM 678 C CA . LEU A 1 88 ? 12.935 -1.352 6.509 1.00 95.50 88 LEU A CA 1
ATOM 679 C C . LEU A 1 88 ? 12.654 -2.433 7.556 1.00 95.50 88 LEU A C 1
ATOM 681 O O . LEU A 1 88 ? 12.160 -3.519 7.238 1.00 95.50 88 LEU A O 1
ATOM 685 N N . SER A 1 89 ? 12.895 -2.121 8.830 1.00 95.69 89 SER A N 1
ATOM 686 C CA . SER A 1 89 ? 12.398 -2.950 9.931 1.00 95.69 89 SER A CA 1
ATOM 687 C C . SER A 1 89 ? 10.922 -2.661 10.207 1.00 95.69 89 SER A C 1
ATOM 689 O O . SER A 1 89 ? 10.461 -1.523 10.090 1.00 95.69 89 SER A O 1
ATOM 691 N N . TRP A 1 90 ? 10.174 -3.672 10.656 1.00 95.69 90 TRP A N 1
ATOM 692 C CA . TRP A 1 90 ? 8.771 -3.463 11.021 1.00 95.69 90 TRP A CA 1
ATOM 693 C C . TRP A 1 90 ? 8.611 -2.456 12.165 1.00 95.69 90 TRP A C 1
ATOM 695 O O . TRP A 1 90 ? 7.660 -1.685 12.169 1.00 95.69 90 TRP A O 1
ATOM 705 N N . LYS A 1 91 ? 9.573 -2.387 13.096 1.00 96.88 91 LYS A N 1
ATOM 706 C CA . LYS A 1 91 ? 9.583 -1.381 14.169 1.00 96.88 91 LYS A CA 1
ATOM 707 C C . LYS A 1 91 ? 9.575 0.046 13.606 1.00 96.88 91 LYS A C 1
ATOM 709 O O . LYS A 1 91 ? 8.785 0.863 14.072 1.00 96.88 91 LYS A O 1
ATOM 714 N N . GLN A 1 92 ? 10.411 0.330 12.602 1.00 97.06 92 GLN A N 1
ATOM 715 C CA . GLN A 1 92 ? 10.460 1.641 11.942 1.00 97.06 92 GLN A CA 1
ATOM 716 C C . GLN A 1 92 ? 9.147 1.954 11.223 1.00 97.06 92 GLN A C 1
ATOM 718 O O . GLN A 1 92 ? 8.586 3.031 11.402 1.00 97.06 92 GLN A O 1
ATOM 723 N N . VAL A 1 93 ? 8.635 0.997 10.446 1.00 97.44 93 VAL A N 1
ATOM 724 C CA . VAL A 1 93 ? 7.404 1.198 9.672 1.00 97.44 93 VAL A CA 1
ATOM 725 C C . VAL A 1 93 ? 6.204 1.384 10.597 1.00 97.44 93 VAL A C 1
ATOM 727 O O . VAL A 1 93 ? 5.456 2.341 10.433 1.00 97.44 93 VAL A O 1
ATOM 730 N N . LYS A 1 94 ? 6.050 0.533 11.617 1.00 97.19 94 LYS A N 1
ATOM 731 C CA . LYS A 1 94 ? 4.972 0.632 12.607 1.00 97.19 94 LYS A CA 1
ATOM 732 C C . LYS A 1 94 ? 4.973 1.994 13.301 1.00 97.19 94 LYS A C 1
ATOM 734 O O . LYS A 1 94 ? 3.914 2.600 13.414 1.00 97.19 94 LYS A O 1
ATOM 739 N N . ALA A 1 95 ? 6.141 2.486 13.722 1.00 97.75 95 ALA A N 1
ATOM 740 C CA . ALA A 1 95 ? 6.262 3.808 14.335 1.00 97.75 95 ALA A CA 1
ATOM 741 C C . ALA A 1 95 ? 5.838 4.936 13.379 1.00 97.75 95 ALA A C 1
ATOM 743 O O . ALA A 1 95 ? 5.179 5.878 13.805 1.00 97.75 95 ALA A O 1
ATOM 744 N N . ALA A 1 96 ? 6.157 4.821 12.087 1.00 97.50 96 ALA A N 1
ATOM 745 C CA . ALA A 1 96 ? 5.788 5.822 11.090 1.00 97.50 96 ALA A CA 1
ATOM 746 C C . ALA A 1 96 ? 4.283 5.831 10.764 1.00 97.50 96 ALA A C 1
ATOM 748 O O . ALA A 1 96 ? 3.719 6.888 10.489 1.00 97.50 96 ALA A O 1
ATOM 749 N N . ILE A 1 97 ? 3.614 4.675 10.774 1.00 97.56 97 ILE A N 1
ATOM 750 C CA . ILE A 1 97 ? 2.240 4.561 10.257 1.00 97.56 97 ILE A CA 1
ATOM 751 C C . ILE A 1 97 ? 1.162 4.527 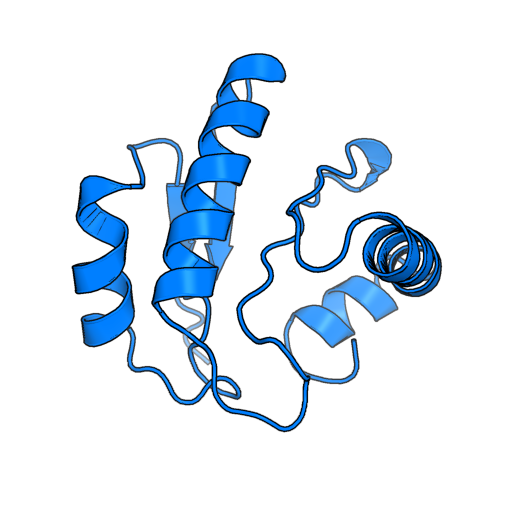11.343 1.00 97.56 97 ILE A C 1
ATOM 753 O O . ILE A 1 97 ? -0.016 4.595 11.006 1.00 97.56 97 ILE A O 1
ATOM 757 N N . VAL A 1 98 ? 1.527 4.419 12.627 1.00 96.88 98 VAL A N 1
ATOM 758 C CA . VAL A 1 98 ? 0.570 4.217 13.737 1.00 96.88 98 VAL A CA 1
ATOM 759 C C . VAL A 1 98 ? -0.512 5.300 13.826 1.00 96.88 98 VAL A C 1
ATOM 761 O O . VAL A 1 98 ? -1.633 5.001 14.214 1.00 96.88 98 VAL A O 1
ATOM 764 N N . HIS A 1 99 ? -0.204 6.535 13.424 1.00 96.38 99 HIS A N 1
ATOM 765 C CA . HIS A 1 99 ? -1.162 7.648 13.401 1.00 96.38 99 HIS A CA 1
ATOM 766 C C . HIS A 1 99 ? -1.919 7.785 12.070 1.00 96.38 99 HIS A C 1
ATOM 768 O O . HIS A 1 99 ? -2.796 8.632 11.945 1.00 96.38 99 HIS A O 1
ATOM 774 N N . VAL A 1 100 ? -1.558 6.986 11.064 1.00 96.00 100 VAL A N 1
ATOM 775 C CA . VAL A 1 100 ? -2.145 7.018 9.716 1.00 96.00 100 VAL A CA 1
ATOM 776 C C . VAL A 1 100 ? -3.217 5.945 9.554 1.00 96.00 100 VAL A C 1
ATOM 778 O O . VAL A 1 100 ? -4.232 6.173 8.897 1.00 96.00 100 VAL A O 1
ATOM 781 N N . VAL A 1 101 ? -2.982 4.761 10.117 1.00 96.25 101 VAL A N 1
ATOM 782 C CA . VAL A 1 101 ? -3.839 3.581 9.946 1.00 96.25 101 VAL A CA 1
ATOM 783 C C . VAL A 1 101 ? -4.844 3.445 11.085 1.00 96.25 101 VAL A C 1
ATOM 785 O O . VAL A 1 101 ? -4.607 3.913 12.194 1.00 96.25 101 VAL A O 1
ATOM 788 N N . ASP A 1 102 ? -5.959 2.768 10.818 1.00 96.50 102 ASP A N 1
ATOM 789 C CA . ASP A 1 102 ? -6.982 2.454 11.817 1.00 96.50 102 ASP A CA 1
ATOM 790 C C . ASP A 1 102 ? -7.235 0.939 11.931 1.00 96.50 102 ASP A C 1
ATOM 792 O O . ASP A 1 102 ? -6.523 0.114 11.354 1.00 96.50 102 ASP A O 1
ATOM 796 N N . HIS A 1 103 ? -8.261 0.572 12.699 1.00 96.75 103 HIS A N 1
ATOM 797 C CA . HIS A 1 103 ? -8.647 -0.809 12.992 1.00 96.75 103 HIS A CA 1
ATOM 798 C C . HIS A 1 103 ? -8.954 -1.673 11.754 1.00 96.75 103 HIS A C 1
ATOM 800 O O . HIS A 1 103 ? -8.955 -2.899 11.865 1.00 96.75 103 HIS A O 1
ATOM 806 N N . ARG A 1 104 ? -9.201 -1.073 10.580 1.00 97.81 104 ARG A N 1
ATOM 807 C CA . ARG A 1 104 ? -9.450 -1.808 9.330 1.00 97.81 104 ARG A CA 1
ATOM 808 C C . ARG A 1 104 ? -8.185 -2.476 8.788 1.00 97.81 104 ARG A C 1
ATOM 810 O O . ARG A 1 104 ? -8.287 -3.417 8.000 1.00 97.81 104 ARG A O 1
ATOM 817 N N . PHE A 1 105 ? -6.998 -2.015 9.190 1.00 97.69 105 PHE A N 1
ATOM 818 C CA . PHE A 1 105 ? -5.715 -2.549 8.734 1.00 97.69 105 PHE A CA 1
ATOM 819 C C . PHE A 1 105 ? -5.285 -3.745 9.582 1.00 97.69 105 PHE A C 1
ATOM 821 O O . PHE A 1 105 ? -4.959 -3.622 10.761 1.00 97.69 105 PHE A O 1
ATOM 828 N N . LEU A 1 106 ? -5.215 -4.909 8.945 1.00 97.00 106 LEU A N 1
ATOM 829 C CA . LEU A 1 106 ? -4.744 -6.153 9.537 1.00 97.00 106 LEU A CA 1
ATOM 830 C C . LEU A 1 106 ? -3.356 -6.464 8.974 1.00 97.00 106 LEU A C 1
ATOM 832 O O . LEU A 1 106 ? -3.222 -6.962 7.852 1.00 97.00 106 LEU A O 1
ATOM 836 N N . PHE A 1 107 ? -2.320 -6.140 9.751 1.00 95.12 107 PHE A N 1
ATOM 837 C CA . PHE A 1 107 ? -0.934 -6.404 9.371 1.00 95.12 107 PHE A CA 1
ATOM 838 C C . PHE A 1 107 ? -0.552 -7.856 9.645 1.00 95.12 107 PHE A C 1
ATOM 840 O O . PHE A 1 107 ? -0.630 -8.329 10.778 1.00 95.12 107 PHE A O 1
ATOM 847 N N . LEU A 1 108 ? -0.136 -8.556 8.594 1.00 91.00 108 LEU A N 1
ATOM 848 C CA . LEU A 1 108 ? 0.225 -9.965 8.630 1.00 91.00 108 LEU A CA 1
ATOM 849 C C . LEU A 1 108 ? 1.745 -10.125 8.619 1.00 91.00 108 LEU A C 1
ATOM 851 O O . LEU A 1 108 ? 2.448 -9.577 7.764 1.00 91.00 108 LEU A O 1
ATOM 855 N N . HIS A 1 109 ? 2.238 -10.946 9.540 1.00 79.62 109 HIS A N 1
ATOM 856 C CA . HIS A 1 109 ? 3.598 -11.454 9.515 1.00 79.62 109 HIS A CA 1
ATOM 857 C C . HIS A 1 109 ? 3.587 -12.855 8.907 1.00 79.62 109 HIS A C 1
ATOM 859 O O . HIS A 1 109 ? 2.870 -13.731 9.384 1.00 79.62 109 HIS A O 1
ATOM 865 N N . SER A 1 110 ? 4.379 -13.071 7.860 1.00 63.81 110 SER A N 1
ATOM 866 C CA . SER A 1 110 ? 4.655 -14.426 7.395 1.00 63.81 110 SER A CA 1
ATOM 867 C C . SER A 1 110 ? 5.716 -15.020 8.310 1.00 63.81 110 SER A C 1
ATOM 869 O O . SER A 1 110 ? 6.878 -14.628 8.220 1.00 63.81 110 SER A O 1
ATOM 871 N N . THR A 1 111 ? 5.324 -15.951 9.174 1.00 53.22 111 THR A N 1
ATOM 872 C CA . THR A 1 111 ? 6.260 -16.928 9.731 1.00 53.22 111 THR A CA 1
ATOM 873 C C . THR A 1 111 ? 6.603 -17.885 8.593 1.00 53.22 111 THR A C 1
ATOM 875 O O . THR A 1 111 ? 5.752 -18.672 8.179 1.00 53.22 111 THR A O 1
ATOM 878 N N . ALA A 1 112 ? 7.780 -17.711 7.997 1.00 46.97 112 ALA A N 1
ATOM 879 C CA . ALA A 1 112 ? 8.390 -18.754 7.179 1.00 46.97 112 ALA A CA 1
ATOM 880 C C . ALA A 1 112 ? 9.144 -19.711 8.103 1.00 46.97 112 ALA A C 1
ATOM 882 O O . ALA A 1 112 ? 9.736 -19.199 9.082 1.00 46.97 112 ALA A O 1
#

Secondary structure (DSSP, 8-state):
--SHHHHHHHHH-TTHHHHHHHHHHHHSS---EEGGGTEE-----SSTTSPP-HHHHHHHHHHHHHHHHHTT---EEEE-TTBGGG-B-HHHHHHHHTTT--TTEEEEP---

Radius of gyration: 13.45 Å; chains: 1; bounding box: 33×28×32 Å

Sequence (112 aa):
MGAGLAKQAADRFPSLPSLLGTHLRRFGNIPTSIPSMRIMTLPTKHHFRTASDLALIQNSLQHIQLILTRERIDRLYCPHPGCGLGQLSWKQVKAAIVHVVDHRFLFLHSTA

Foldseek 3Di:
DPDDPVVVLCVVPVCVVVVVVVCCVVPNLAWDADVVSRDIDQQQDNDLPAAGDLVSNLRNLLNVVVVCVVVVQQADEDEQPRPDSNPDDSVVNCVSNVVRDDPRYDYDDDPD